Protein AF-A0A8T2MJF5-F1 (afdb_monomer_lite)

Sequence (161 aa):
MGAGRSKAQDLTYTDPGILKNAHCSSSLKTVVNKAGHSPPPLQCPPCPAAHPLCEQCLYPCLSKGTATCTNNSCHLVATLLSCDLVTDPKSQVKGCPVFRACPKCHNLMMHTAGCKYVACTQCRHAFCFICLQNKAQCIGDIDHWSLTCSKPTAPRQRFQT

pLDDT: mean 72.14, std 20.52, range [26.36, 95.94]

Secondary structure (DSSP, 8-state):
---------------TT--B-TTT-PBPBP---TTS-SPPPPB-TTSSS---B-TTT-PBPSBTTB-B---TTSHHHHHHHHPPBP--TT-TTTTSBSEEE-TTT--EEE--SSSSEEE-TTT--EEETTT--BHHHHHTTS-TT-SS-SSPPPPPP--B-

Radius of gyration: 19.7 Å; chains: 1; bounding box: 48×63×45 Å

InterPro domains:
  IPR017907 Zinc finger, RING-type, conserved site [PS00518] (123-132)

Foldseek 3Di:
DDDDDDPPPDPDPDDPDFDAAPVPRDTWDQDDDPPPDDRGFTFDVVDPDGFTADPQPRYGAPDDPFQFDPPCPRPLNVQLQDADAACDPQALRGRAGQWDAQPPRRHIDGDDDDAQWDADPPPRFIAGSFANHGLPVQCPVHDSPDRHGPDHGHDRDGDRD

Organism: Astyanax mexicanus (NCBI:txid7994)

Structure (mmCIF, N/CA/C/O backbone):
data_AF-A0A8T2MJF5-F1
#
_entry.id   AF-A0A8T2MJF5-F1
#
loop_
_atom_site.group_PDB
_atom_site.id
_atom_site.type_symbol
_atom_site.label_atom_id
_atom_site.label_alt_id
_atom_site.label_comp_id
_atom_site.label_asym_id
_atom_site.label_entity_id
_atom_site.label_seq_id
_atom_site.pdbx_PDB_ins_code
_atom_site.Cartn_x
_atom_site.Cartn_y
_atom_site.Cartn_z
_atom_site.occupancy
_atom_site.B_iso_or_equiv
_atom_site.auth_seq_id
_atom_site.auth_comp_id
_atom_site.auth_asym_id
_atom_site.auth_atom_id
_atom_site.pdbx_PDB_model_num
ATOM 1 N N . MET A 1 1 ? -17.291 -40.255 26.582 1.00 35.44 1 MET A N 1
ATOM 2 C CA . MET A 1 1 ? -16.783 -40.035 25.208 1.00 35.44 1 MET A CA 1
ATOM 3 C C . MET A 1 1 ? -17.504 -38.785 24.706 1.00 35.44 1 MET A C 1
ATOM 5 O O . MET A 1 1 ? -18.717 -38.841 24.619 1.00 35.44 1 MET A O 1
ATOM 9 N N . GLY A 1 2 ? -16.929 -37.580 24.822 1.00 32.81 2 GLY A N 1
ATOM 10 C CA . GLY A 1 2 ? -16.066 -36.935 23.806 1.00 32.81 2 GLY A CA 1
ATOM 11 C C . GLY A 1 2 ? -16.940 -36.435 22.638 1.00 32.81 2 GLY A C 1
ATOM 12 O O . GLY A 1 2 ? -17.700 -37.234 22.121 1.00 32.81 2 GLY A O 1
ATOM 13 N N . ALA A 1 3 ? -16.956 -35.187 22.167 1.00 30.22 3 ALA A N 1
ATOM 14 C CA . ALA A 1 3 ? -16.062 -34.041 22.285 1.00 30.22 3 ALA A CA 1
ATOM 15 C C . ALA A 1 3 ? -16.849 -32.735 21.998 1.00 30.22 3 ALA A C 1
ATOM 17 O O . ALA A 1 3 ? -17.931 -32.773 21.417 1.00 30.22 3 ALA A O 1
ATOM 18 N N . GLY A 1 4 ? -16.306 -31.590 22.424 1.00 32.25 4 GLY A N 1
ATOM 19 C CA . GLY A 1 4 ? -16.870 -30.255 22.187 1.00 32.25 4 GLY A CA 1
ATOM 20 C C . GLY A 1 4 ? -16.350 -29.530 20.935 1.00 32.25 4 GLY A C 1
ATOM 21 O O . GLY A 1 4 ? -15.639 -30.119 20.126 1.00 32.25 4 GLY A O 1
ATOM 22 N N . ARG A 1 5 ? -16.632 -28.208 20.909 1.00 31.03 5 ARG A N 1
ATOM 23 C CA . ARG A 1 5 ? -16.228 -27.140 19.949 1.00 31.03 5 ARG A CA 1
ATOM 24 C C . ARG A 1 5 ? -17.007 -27.139 18.621 1.00 31.03 5 ARG A C 1
ATOM 26 O O . ARG A 1 5 ? -17.213 -28.185 18.038 1.00 31.03 5 ARG A O 1
ATOM 33 N N . SER A 1 6 ? -17.479 -26.027 18.053 1.00 31.88 6 SER A N 1
ATOM 34 C CA . SER A 1 6 ? -17.356 -24.587 18.329 1.00 31.88 6 SER A CA 1
ATOM 35 C C . SER A 1 6 ? -18.587 -23.886 17.740 1.00 31.88 6 SER A C 1
ATOM 37 O O . SER A 1 6 ? -18.951 -24.152 16.598 1.00 31.88 6 SER A O 1
ATOM 39 N N . LYS A 1 7 ? -19.208 -22.957 18.478 1.00 28.27 7 LYS A N 1
ATOM 40 C CA . LYS A 1 7 ? -20.219 -22.052 17.915 1.00 28.27 7 LYS A CA 1
ATOM 41 C C . LYS A 1 7 ? -19.481 -20.970 17.117 1.00 28.27 7 LYS A C 1
ATOM 43 O O . LYS A 1 7 ? -18.908 -20.062 17.712 1.00 28.27 7 LYS A O 1
ATOM 48 N N . ALA A 1 8 ? -19.454 -21.087 15.790 1.00 30.39 8 ALA A N 1
ATOM 49 C CA . ALA A 1 8 ? -19.155 -19.948 14.930 1.00 30.39 8 ALA A CA 1
ATOM 50 C C . ALA A 1 8 ? -20.287 -18.935 15.143 1.00 30.39 8 ALA A C 1
ATOM 52 O O . ALA A 1 8 ? -21.449 -19.228 14.865 1.00 30.39 8 ALA A O 1
ATOM 53 N N . GLN A 1 9 ? -19.975 -17.803 15.772 1.00 33.31 9 GLN A N 1
ATOM 54 C CA . GLN A 1 9 ? -20.936 -16.724 15.946 1.00 33.31 9 GLN A CA 1
ATOM 55 C C . GLN A 1 9 ? -21.090 -16.028 14.599 1.00 33.31 9 GLN A C 1
ATOM 57 O O . GLN A 1 9 ? -20.194 -15.333 14.127 1.00 33.31 9 GLN A O 1
ATOM 62 N N . ASP A 1 10 ? -22.228 -16.329 13.991 1.00 26.36 10 ASP A N 1
ATOM 63 C CA . ASP A 1 10 ? -22.765 -15.745 12.779 1.00 26.36 10 ASP A CA 1
ATOM 64 C C . ASP A 1 10 ? -22.803 -14.214 12.913 1.00 26.36 10 ASP A C 1
ATOM 66 O O . ASP A 1 10 ? -23.350 -13.669 13.878 1.00 26.36 10 ASP A O 1
ATOM 70 N N . LEU A 1 11 ? -22.152 -13.519 11.980 1.00 29.28 11 LEU A N 1
ATOM 71 C CA . LEU A 1 11 ? -22.152 -12.062 11.897 1.00 29.28 11 LEU A CA 1
ATOM 72 C C . LEU A 1 11 ? -23.540 -11.626 11.424 1.00 29.28 11 LEU A C 1
ATOM 74 O O . LEU A 1 11 ? -23.795 -11.519 10.227 1.00 29.28 11 LEU A O 1
ATOM 78 N N . THR A 1 12 ? -24.454 -11.377 12.359 1.00 28.34 12 THR A N 1
ATOM 79 C CA . THR A 1 12 ? -25.774 -10.845 12.021 1.00 28.34 12 THR A CA 1
ATOM 80 C C . THR A 1 12 ? -25.632 -9.411 11.520 1.00 28.34 12 THR A C 1
ATOM 82 O O . THR A 1 12 ? -25.395 -8.480 12.292 1.00 28.34 12 THR A O 1
ATOM 85 N N . TYR A 1 13 ? -25.783 -9.253 10.208 1.00 33.03 13 TYR A N 1
ATOM 86 C CA . TYR A 1 13 ? -26.031 -7.995 9.518 1.00 33.03 13 TYR A CA 1
ATOM 87 C C . TYR A 1 13 ? -27.353 -7.404 10.030 1.00 33.03 13 TYR A C 1
ATOM 89 O O . TYR A 1 13 ? -28.433 -7.822 9.617 1.00 33.03 13 TYR A O 1
ATOM 97 N N . THR A 1 14 ? -27.283 -6.469 10.977 1.00 33.19 14 THR A N 1
ATOM 98 C CA . THR A 1 14 ? -28.450 -5.699 11.420 1.00 33.19 14 THR A CA 1
ATOM 99 C C . THR A 1 14 ? -28.433 -4.323 10.766 1.00 33.19 14 THR A C 1
ATOM 101 O O . THR A 1 14 ? -27.600 -3.500 11.133 1.00 33.19 14 THR A O 1
ATOM 104 N N . ASP A 1 15 ? -29.379 -4.127 9.845 1.00 32.34 15 ASP A N 1
ATOM 105 C CA . ASP A 1 15 ? -30.074 -2.878 9.489 1.00 32.34 15 ASP A CA 1
ATOM 106 C C . ASP A 1 15 ? -29.213 -1.670 9.026 1.00 32.34 15 ASP A C 1
ATOM 108 O O . ASP A 1 15 ? -28.371 -1.164 9.777 1.00 32.34 15 ASP A O 1
ATOM 112 N N . PRO A 1 16 ? -29.408 -1.132 7.803 1.00 42.06 16 PRO A N 1
ATOM 113 C CA . PRO A 1 16 ? -28.701 0.062 7.348 1.00 42.06 16 PRO A CA 1
ATOM 114 C C . PRO A 1 16 ? -29.180 1.300 8.122 1.00 42.06 16 PRO A C 1
ATOM 116 O O . PRO A 1 16 ? -30.118 1.974 7.709 1.00 42.06 16 PRO A O 1
ATOM 119 N N . GLY A 1 17 ? -28.534 1.654 9.237 1.00 48.53 17 GLY A N 1
ATOM 120 C CA . GLY A 1 17 ? -28.846 2.949 9.853 1.00 48.53 17 GLY A CA 1
ATOM 121 C C . GLY A 1 17 ? -28.149 3.356 11.142 1.00 48.53 17 GLY A C 1
ATOM 122 O O . GLY A 1 17 ? -28.037 4.555 11.384 1.00 48.53 17 GLY A O 1
ATOM 123 N N . ILE A 1 18 ? -27.668 2.436 11.985 1.00 55.06 18 ILE A N 1
ATOM 124 C CA . ILE A 1 18 ? -27.125 2.833 13.298 1.00 55.06 18 ILE A CA 1
ATOM 125 C C . ILE A 1 18 ? -25.830 2.092 13.604 1.00 55.06 18 ILE A C 1
ATOM 127 O O . ILE A 1 18 ? -25.809 0.953 14.065 1.00 55.06 18 ILE A O 1
ATOM 131 N N . LEU A 1 19 ? -24.729 2.796 13.383 1.00 59.28 19 LEU A N 1
ATOM 132 C CA . LEU A 1 19 ? -23.387 2.337 13.689 1.00 59.28 19 LEU A CA 1
ATOM 133 C C . LEU A 1 19 ? -23.152 2.397 15.206 1.00 59.28 19 LEU A C 1
ATOM 135 O O . LEU A 1 19 ? -23.420 3.430 15.810 1.00 59.28 19 LEU A O 1
ATOM 139 N N . LYS A 1 20 ? -22.673 1.322 15.844 1.00 66.62 20 LYS A N 1
ATOM 140 C CA . LYS A 1 20 ? -22.492 1.251 17.310 1.00 66.62 20 LYS A CA 1
ATOM 141 C C . LYS A 1 20 ? -21.019 1.147 17.701 1.00 66.62 20 LYS A C 1
ATOM 143 O O . LYS A 1 20 ? -20.229 0.511 17.010 1.00 66.62 20 LYS A O 1
ATOM 148 N N . ASN A 1 21 ? -20.653 1.751 18.828 1.00 65.12 21 ASN A N 1
ATOM 149 C CA . ASN A 1 21 ? -19.312 1.639 19.399 1.00 65.12 21 ASN A CA 1
ATOM 150 C C . ASN A 1 21 ? -19.086 0.242 20.006 1.00 65.12 21 ASN A C 1
ATOM 152 O O . ASN A 1 21 ? -19.877 -0.183 20.844 1.00 65.12 21 ASN A O 1
ATOM 156 N N . ALA A 1 22 ? -17.976 -0.427 19.688 1.00 64.88 22 ALA A N 1
ATOM 157 C CA . ALA A 1 22 ? -17.635 -1.728 20.277 1.00 64.88 22 ALA A CA 1
ATOM 158 C C . ALA A 1 22 ? -17.342 -1.685 21.797 1.00 64.88 22 ALA A C 1
ATOM 160 O O . ALA A 1 22 ? -17.468 -2.697 22.476 1.00 64.88 22 ALA A O 1
ATOM 161 N N . HIS A 1 23 ? -16.964 -0.526 22.344 1.00 64.75 23 HIS A N 1
ATOM 162 C CA . HIS A 1 23 ? -16.622 -0.326 23.757 1.00 64.75 23 HIS A CA 1
ATOM 163 C C . HIS A 1 23 ? -17.843 -0.098 24.663 1.00 64.75 23 HIS A C 1
ATOM 165 O O . HIS A 1 23 ? -17.850 -0.535 25.807 1.00 64.75 23 HIS A O 1
ATOM 171 N N . CYS A 1 24 ? -18.872 0.614 24.192 1.00 69.62 24 CYS A N 1
ATOM 172 C CA . CYS A 1 24 ? -20.032 0.985 25.021 1.00 69.62 24 CYS A CA 1
ATOM 173 C C . CYS A 1 24 ? -21.392 0.714 24.363 1.00 69.62 24 CYS A C 1
ATOM 175 O O . CYS A 1 24 ? -22.419 1.125 24.897 1.00 69.62 24 CYS A O 1
ATOM 177 N N . SER A 1 25 ? -21.414 0.070 23.190 1.00 70.88 25 SER A N 1
ATOM 178 C CA . SER A 1 25 ? -22.615 -0.264 22.399 1.00 70.88 25 SER A CA 1
ATOM 179 C C . SER A 1 25 ? -23.508 0.923 22.003 1.00 70.88 25 SER A C 1
ATOM 181 O O . SER A 1 25 ? -24.576 0.732 21.423 1.00 70.88 25 SER A O 1
ATOM 183 N N . SER A 1 26 ? -23.073 2.153 22.284 1.00 69.50 26 SER A N 1
ATOM 184 C CA . SER A 1 26 ? -23.813 3.375 21.977 1.00 69.50 26 SER A CA 1
ATOM 185 C C . SER A 1 26 ? -23.747 3.708 20.491 1.00 69.50 26 SER A C 1
ATOM 187 O O . SER A 1 26 ? -22.731 3.458 19.837 1.00 69.50 26 SER A O 1
ATOM 189 N N . SER A 1 27 ? -24.810 4.320 19.972 1.00 69.44 27 SER A N 1
ATOM 190 C CA . SER A 1 27 ? -24.876 4.812 18.596 1.00 69.44 27 SER A CA 1
ATOM 191 C C . SER A 1 27 ? -23.816 5.890 18.342 1.00 69.44 27 SER A C 1
ATOM 193 O O . SER A 1 27 ? -23.716 6.876 19.075 1.00 69.44 27 SER A O 1
ATOM 195 N N . LEU A 1 28 ? -23.028 5.700 17.290 1.00 64.75 28 LEU A N 1
ATOM 196 C CA . LEU A 1 28 ? -22.017 6.630 16.812 1.00 64.75 28 LEU A CA 1
ATOM 197 C C . LEU A 1 28 ? -22.676 7.745 16.008 1.00 64.75 28 LEU A C 1
ATOM 199 O O . LEU A 1 28 ? -23.610 7.510 15.242 1.00 64.75 28 LEU A O 1
ATOM 203 N N . LYS A 1 29 ? -22.166 8.966 16.174 1.00 57.44 29 LYS A N 1
ATOM 204 C CA . LYS A 1 29 ? -22.576 10.112 15.363 1.00 57.44 29 LYS A CA 1
ATOM 205 C C . LYS A 1 29 ? -21.498 10.407 14.328 1.00 57.44 29 LYS A C 1
ATOM 207 O O . LYS A 1 29 ? -20.321 10.517 14.670 1.00 57.44 29 LYS A O 1
ATOM 212 N N . THR A 1 30 ? -21.913 10.584 13.081 1.00 55.75 30 THR A N 1
ATOM 213 C CA . THR A 1 30 ? -21.060 11.103 12.009 1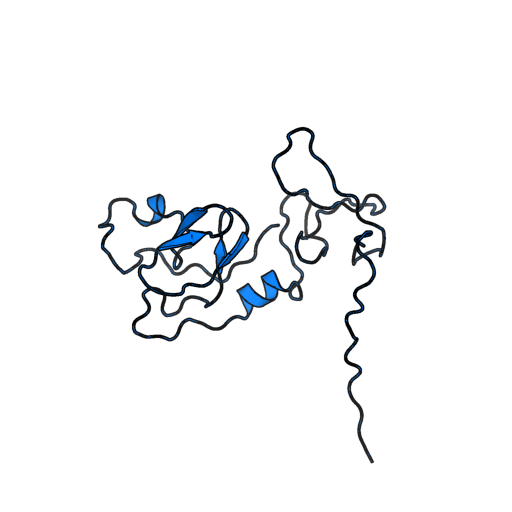.00 55.75 30 THR A CA 1
ATOM 214 C C . THR A 1 30 ? -20.753 12.576 12.284 1.00 55.75 30 THR A C 1
ATOM 216 O O . THR A 1 30 ? -21.674 13.387 12.390 1.00 55.75 30 THR A O 1
ATOM 219 N N . VAL A 1 31 ? -19.476 12.942 12.430 1.00 50.16 31 VAL A N 1
ATOM 220 C CA . VAL A 1 31 ? -19.067 14.336 12.680 1.00 50.16 31 VAL A CA 1
ATOM 221 C C . VAL A 1 31 ? -18.860 15.044 11.342 1.00 50.16 31 VAL A C 1
ATOM 223 O O . VAL A 1 31 ? -17.832 14.875 10.710 1.00 50.16 31 VAL A O 1
ATOM 226 N N . VAL A 1 32 ? -19.817 15.842 10.870 1.00 45.78 32 VAL A N 1
ATOM 227 C CA . VAL A 1 32 ? -19.627 16.602 9.621 1.00 45.78 32 VAL A CA 1
ATOM 228 C C . VAL A 1 32 ? -18.819 17.871 9.904 1.00 45.78 32 VAL A C 1
ATOM 230 O O . VAL A 1 32 ? -19.287 18.774 10.598 1.00 45.78 32 VAL A O 1
ATOM 233 N N . ASN A 1 33 ? -17.614 17.971 9.341 1.00 42.03 33 ASN A N 1
ATOM 234 C CA . ASN A 1 33 ? -16.852 19.220 9.347 1.00 42.03 33 ASN A CA 1
ATOM 235 C C . ASN A 1 33 ? -17.469 20.194 8.327 1.00 42.03 33 ASN A C 1
ATOM 237 O O . ASN A 1 33 ? -17.768 19.801 7.200 1.00 42.03 33 ASN A O 1
ATOM 241 N N . LYS A 1 34 ? -17.589 21.485 8.676 1.00 48.19 34 LYS A N 1
ATOM 242 C CA . LYS A 1 34 ? -18.194 22.546 7.833 1.00 48.19 34 LYS A CA 1
ATOM 243 C C . LYS A 1 34 ? -17.525 22.767 6.454 1.00 48.19 34 LYS A C 1
ATOM 245 O O . LYS A 1 34 ? -18.017 23.578 5.681 1.00 48.19 34 LYS A O 1
ATOM 250 N N . ALA A 1 35 ? -16.426 22.074 6.140 1.00 43.72 35 ALA A N 1
ATOM 251 C CA . ALA A 1 35 ? -15.596 22.285 4.947 1.00 43.72 35 ALA A CA 1
ATOM 252 C C . ALA A 1 35 ? -15.690 21.176 3.870 1.00 43.72 35 ALA A C 1
ATOM 254 O O . ALA A 1 35 ? -14.956 21.212 2.886 1.00 43.72 35 ALA A O 1
ATOM 255 N N . GLY A 1 36 ? -16.580 20.190 4.020 1.00 42.66 36 GLY A N 1
ATOM 256 C CA . GLY A 1 36 ? -17.024 19.343 2.904 1.00 42.66 36 GLY A CA 1
ATOM 257 C C . GLY A 1 36 ? -16.045 18.318 2.310 1.00 42.66 36 GLY A C 1
ATOM 258 O O . GLY A 1 36 ? -16.476 17.580 1.435 1.00 42.66 36 GLY A O 1
ATOM 259 N N . HIS A 1 37 ? -14.786 18.194 2.755 1.00 41.38 37 HIS A N 1
ATOM 260 C CA . HIS A 1 37 ? -13.873 17.161 2.229 1.00 41.38 37 HIS A CA 1
ATOM 261 C C . HIS A 1 37 ? -12.906 16.585 3.279 1.00 41.38 37 HIS A C 1
ATOM 263 O O . HIS A 1 37 ? -11.767 17.024 3.405 1.00 41.38 37 HIS A O 1
ATOM 269 N N . SER A 1 38 ? -13.371 15.559 3.994 1.00 43.12 38 SER A N 1
ATOM 270 C CA . SER A 1 38 ? -12.605 14.427 4.554 1.00 43.12 38 SER A CA 1
ATOM 271 C C . SER A 1 38 ? -13.618 13.433 5.150 1.00 43.12 38 SER A C 1
ATOM 273 O O . SER A 1 38 ? -14.575 13.908 5.771 1.00 43.12 38 SER A O 1
ATOM 275 N N . PRO A 1 39 ? -13.475 12.100 5.001 1.00 51.09 39 PRO A N 1
ATOM 276 C CA . PRO A 1 39 ? -14.306 11.173 5.771 1.00 51.09 39 PRO A CA 1
ATOM 277 C C . PRO A 1 39 ? -14.102 11.460 7.273 1.00 51.09 39 PRO A C 1
ATOM 279 O O . PRO A 1 39 ? -12.986 11.804 7.677 1.00 51.09 39 PRO A O 1
ATOM 282 N N . PRO A 1 40 ? -15.177 11.502 8.080 1.00 52.34 40 PRO A N 1
ATOM 283 C CA . PRO A 1 40 ? -15.053 11.999 9.436 1.00 52.34 40 PRO A CA 1
ATOM 284 C C . PRO A 1 40 ? -14.685 10.898 10.431 1.00 52.34 40 PRO A C 1
ATOM 286 O O . PRO A 1 40 ? -15.310 9.833 10.414 1.00 52.34 40 PRO A O 1
ATOM 289 N N . PRO A 1 41 ? -13.786 11.184 11.392 1.00 54.66 41 PRO A N 1
ATOM 290 C CA . PRO A 1 41 ? -13.578 10.293 12.516 1.00 54.66 41 PRO A CA 1
ATOM 291 C C . PRO A 1 41 ? -14.885 10.198 13.302 1.00 54.66 41 PRO A C 1
ATOM 293 O O . PRO A 1 41 ? -15.431 11.198 13.784 1.00 54.66 41 PRO A O 1
ATOM 296 N N . LEU A 1 42 ? -15.399 8.981 13.430 1.00 62.84 42 LEU A N 1
ATOM 297 C CA . LEU A 1 42 ? -16.555 8.716 14.268 1.00 62.84 42 LEU A CA 1
ATOM 298 C C . LEU A 1 42 ? -16.134 8.925 15.720 1.00 62.84 42 LEU A C 1
ATOM 300 O O . LEU A 1 42 ? -15.159 8.342 16.191 1.00 62.84 42 LEU A O 1
ATOM 304 N N . GLN A 1 43 ? -16.864 9.783 16.425 1.00 62.12 43 GLN A N 1
ATOM 305 C CA . GLN A 1 43 ? -16.693 9.989 17.857 1.00 62.12 43 GLN A CA 1
ATOM 306 C C . GLN A 1 43 ? -17.881 9.376 18.586 1.00 62.12 43 GLN A C 1
ATOM 308 O O . GLN A 1 43 ? -18.989 9.293 18.052 1.00 62.12 43 GLN A O 1
ATOM 313 N N . CYS A 1 44 ? -17.652 8.954 19.825 1.00 63.72 44 CYS A N 1
ATOM 314 C CA . CYS A 1 44 ? -18.696 8.442 20.699 1.00 63.72 44 CYS A CA 1
ATOM 315 C C . CYS A 1 44 ? -19.014 9.482 21.784 1.00 63.72 44 CYS A C 1
ATOM 317 O O . CYS A 1 44 ? -18.296 9.533 22.783 1.00 63.72 44 CYS A O 1
ATOM 319 N N . PRO A 1 45 ? -20.070 10.306 21.617 1.00 60.28 45 PRO A N 1
ATOM 320 C CA . PRO A 1 45 ? -20.427 11.362 22.567 1.00 60.28 45 PRO A CA 1
ATOM 321 C C . PRO A 1 45 ? -20.662 10.907 24.019 1.00 60.28 45 PRO A C 1
ATOM 323 O O . PRO A 1 45 ? -20.295 11.662 24.912 1.00 60.28 45 PRO A O 1
ATOM 326 N N . PRO A 1 46 ? -21.251 9.723 24.302 1.00 65.25 46 PRO A N 1
ATOM 327 C CA . PRO A 1 46 ? -21.490 9.299 25.684 1.00 65.25 46 PRO A CA 1
ATOM 328 C C . PRO A 1 46 ? -20.237 8.771 26.398 1.00 65.25 46 PRO A C 1
ATOM 330 O O . PRO A 1 46 ? -20.302 8.475 27.588 1.00 65.25 46 PRO A O 1
ATOM 333 N N . CYS A 1 47 ? -19.097 8.628 25.710 1.00 62.31 47 CYS A N 1
ATOM 334 C CA . CYS A 1 47 ? -17.861 8.211 26.364 1.00 62.31 47 CYS A CA 1
ATOM 335 C C . CYS A 1 47 ? -17.207 9.414 27.073 1.00 62.31 47 CYS A C 1
ATOM 337 O O . CYS A 1 47 ? -16.958 10.423 26.413 1.00 62.31 47 CYS A O 1
ATOM 339 N N . PRO A 1 48 ? -16.828 9.301 28.366 1.00 57.28 48 PRO A N 1
ATOM 340 C CA . PRO A 1 48 ? -16.163 10.376 29.122 1.00 57.28 48 PRO A CA 1
ATOM 341 C C . PRO A 1 48 ? -14.881 10.891 28.455 1.00 57.28 48 PRO A C 1
ATOM 343 O O . PRO A 1 48 ? -14.472 12.035 28.638 1.00 57.28 48 PRO A O 1
ATOM 346 N N . ALA A 1 49 ? -14.257 10.040 27.642 1.00 59.78 49 ALA A N 1
ATOM 347 C CA . ALA A 1 49 ? -13.189 10.408 26.741 1.00 59.78 49 ALA A CA 1
ATOM 348 C C . ALA A 1 49 ? -13.642 10.154 25.296 1.00 59.78 49 ALA A C 1
ATOM 350 O O . ALA A 1 49 ? -13.767 9.006 24.861 1.00 59.78 49 ALA A O 1
ATOM 351 N N . ALA A 1 50 ? -13.884 11.240 24.557 1.00 64.56 50 ALA A N 1
ATOM 352 C CA . ALA A 1 50 ? -14.059 11.216 23.110 1.00 64.56 50 ALA A CA 1
ATOM 353 C C . ALA A 1 50 ? -12.750 10.733 22.464 1.00 64.56 50 ALA A C 1
ATOM 355 O O . ALA A 1 50 ? -11.821 11.514 22.241 1.00 64.56 50 ALA A O 1
ATOM 356 N N . HIS A 1 51 ? -12.654 9.424 22.249 1.00 64.88 51 HIS A N 1
ATOM 357 C CA . HIS A 1 51 ? -11.568 8.804 21.507 1.00 64.88 51 HIS A CA 1
ATOM 358 C C . HIS A 1 51 ? -11.967 8.697 20.032 1.00 64.88 51 HIS A C 1
ATOM 360 O O . HIS A 1 51 ? -13.123 8.363 19.748 1.00 64.88 51 HIS A O 1
ATOM 366 N N . PRO A 1 52 ? -11.043 8.968 19.096 1.00 68.19 52 PRO A N 1
ATOM 367 C CA . PRO A 1 52 ? -11.265 8.649 17.695 1.00 68.19 52 PRO A CA 1
ATOM 368 C C . PRO A 1 52 ? -11.461 7.138 17.527 1.00 68.19 52 PRO A C 1
ATOM 370 O O . PRO A 1 52 ? -10.852 6.334 18.241 1.00 68.19 52 PRO A O 1
ATOM 373 N N . LEU A 1 53 ? -12.327 6.759 16.593 1.00 71.69 53 LEU A N 1
ATOM 374 C CA . LEU A 1 53 ? -12.587 5.369 16.235 1.00 71.69 53 LEU A CA 1
ATOM 375 C C . LEU A 1 53 ? -11.988 5.070 14.869 1.00 71.69 53 LEU A C 1
ATOM 377 O O . LEU A 1 53 ? -12.045 5.910 13.975 1.00 71.69 53 LEU A O 1
ATOM 381 N N . CYS A 1 54 ? -11.481 3.852 14.698 1.00 70.50 54 CYS A N 1
ATOM 382 C CA . CYS A 1 54 ? -11.048 3.381 13.390 1.00 70.50 54 CYS A CA 1
ATOM 383 C C . CYS A 1 54 ? -12.230 3.371 12.413 1.00 70.50 54 CYS A C 1
ATOM 385 O O . CYS A 1 54 ? -13.254 2.750 12.695 1.00 70.50 54 CYS A O 1
ATOM 387 N N . GLU A 1 55 ? -12.069 3.978 11.241 1.00 68.50 55 GLU A N 1
ATOM 388 C CA . GLU A 1 55 ? -13.130 4.053 10.227 1.00 68.50 55 GLU A CA 1
ATOM 389 C C . GLU A 1 55 ? -13.561 2.671 9.706 1.00 68.50 55 GLU A C 1
ATOM 391 O O . GLU A 1 55 ? -14.701 2.492 9.287 1.00 68.50 55 GLU A O 1
ATOM 396 N N . GLN A 1 56 ? -12.674 1.670 9.773 1.00 70.25 56 GLN A N 1
ATOM 397 C CA . GLN A 1 56 ? -12.934 0.338 9.224 1.00 70.25 56 GLN A CA 1
ATOM 398 C C . GLN A 1 56 ? -13.617 -0.621 10.208 1.00 70.25 56 GLN A C 1
ATOM 400 O O . GLN A 1 56 ? -14.409 -1.465 9.796 1.00 70.25 56 GLN A O 1
ATOM 405 N N . CYS A 1 57 ? -13.270 -0.558 11.495 1.00 72.06 57 CYS A N 1
ATOM 406 C CA . CYS A 1 57 ? -13.745 -1.525 12.493 1.00 72.06 57 CYS A CA 1
ATOM 407 C C . CYS A 1 57 ? -14.351 -0.883 13.743 1.00 72.06 57 CYS A C 1
ATOM 409 O O . CYS A 1 57 ? -14.718 -1.606 14.666 1.00 72.06 57 CYS A O 1
ATOM 411 N N . LEU A 1 58 ? -14.397 0.453 13.807 1.00 68.94 58 LEU A N 1
ATOM 412 C CA . LEU A 1 58 ? -15.020 1.238 14.881 1.00 68.94 58 LEU A CA 1
ATOM 413 C C . LEU A 1 58 ? -14.447 0.980 16.272 1.00 68.94 58 LEU A C 1
ATOM 415 O O . LEU A 1 58 ? -15.082 1.258 17.291 1.00 68.94 58 LEU A O 1
ATOM 419 N N . TYR A 1 59 ? -13.239 0.426 16.307 1.00 66.94 59 TYR A N 1
ATOM 420 C CA . TYR A 1 59 ? -12.535 0.138 17.539 1.00 66.94 59 TYR A CA 1
ATOM 421 C C . TYR A 1 59 ? -11.858 1.418 18.045 1.00 66.94 59 TYR A C 1
ATOM 423 O O . TYR A 1 59 ? -11.330 2.171 17.217 1.00 66.94 59 TYR A O 1
ATOM 431 N N . PRO A 1 60 ? -11.851 1.676 19.366 1.00 68.62 60 PRO A N 1
ATOM 432 C CA . PRO A 1 60 ? -11.176 2.836 19.939 1.00 68.62 60 PRO A CA 1
ATOM 433 C C . PRO A 1 60 ? -9.688 2.889 19.582 1.00 68.62 60 PRO A C 1
ATOM 435 O O . PRO A 1 60 ? -8.945 1.941 19.836 1.00 68.62 60 PRO A O 1
ATOM 438 N N . CYS A 1 61 ? -9.241 4.010 19.020 1.00 67.19 61 CYS A N 1
ATOM 439 C CA . CYS A 1 61 ? -7.822 4.264 18.788 1.00 67.19 61 CYS A CA 1
ATOM 440 C C . CYS A 1 61 ? -7.146 4.761 20.080 1.00 67.19 61 CYS A C 1
ATOM 442 O O 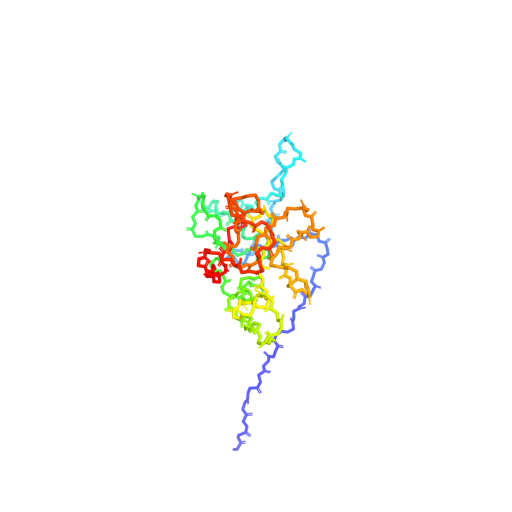. CYS A 1 61 ? -7.772 5.419 20.913 1.00 67.19 61 CYS A O 1
ATOM 444 N N . LEU A 1 62 ? -5.855 4.443 20.251 1.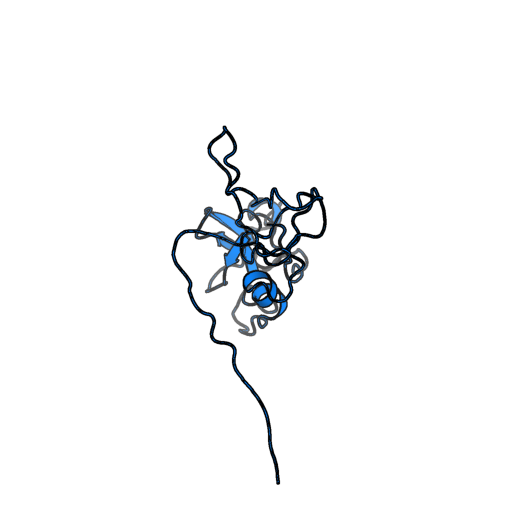00 59.25 62 LEU A N 1
ATOM 445 C CA . LEU A 1 62 ? -5.149 4.556 21.538 1.00 59.25 62 LEU A CA 1
ATOM 446 C C . LEU A 1 62 ? -4.960 5.991 22.072 1.00 59.25 62 LEU A C 1
ATOM 448 O O . LEU A 1 62 ? -4.600 6.148 23.236 1.00 59.25 62 LEU A O 1
ATOM 452 N N . SER A 1 63 ? -5.161 7.042 21.270 1.00 54.25 63 SER A N 1
ATOM 453 C CA . SER A 1 63 ? -4.953 8.418 21.738 1.00 54.25 63 SER A CA 1
ATOM 454 C C . SER A 1 63 ? -5.715 9.482 20.942 1.00 54.25 63 SER A C 1
ATOM 456 O O . SER A 1 63 ? -6.022 9.339 19.755 1.00 54.25 63 SER A O 1
ATOM 458 N N . LYS A 1 64 ? -5.974 10.610 21.619 1.00 50.09 64 LYS A N 1
ATOM 459 C CA . LYS A 1 64 ? -6.388 11.875 21.000 1.00 50.09 64 LYS A CA 1
ATOM 460 C C . LYS A 1 64 ? -5.218 12.408 20.164 1.00 50.09 64 LYS A C 1
ATOM 462 O O . LYS A 1 64 ? -4.279 12.962 20.720 1.00 50.09 64 LYS A O 1
ATOM 467 N N . GLY A 1 65 ? -5.261 12.213 18.849 1.00 48.03 65 GLY A N 1
ATOM 468 C CA . GLY A 1 65 ? -4.306 12.820 17.910 1.00 48.03 65 GLY A CA 1
ATOM 469 C C . GLY A 1 65 ? -3.520 11.844 17.036 1.00 48.03 65 GLY A C 1
ATOM 470 O O . GLY A 1 65 ? -2.975 12.271 16.026 1.00 48.03 65 GLY A O 1
ATOM 471 N N . THR A 1 66 ? -3.506 10.543 17.346 1.00 51.47 66 THR A N 1
ATOM 472 C CA . THR A 1 66 ? -2.955 9.518 16.443 1.00 51.47 66 THR A CA 1
ATOM 473 C C . THR A 1 66 ? -3.936 8.359 16.350 1.00 51.47 66 THR A C 1
ATOM 475 O O . THR A 1 66 ? -4.013 7.527 17.253 1.00 51.47 66 THR A O 1
ATOM 478 N N . ALA A 1 67 ? -4.725 8.310 15.279 1.00 55.44 67 ALA A N 1
ATOM 479 C CA . ALA A 1 67 ? -5.812 7.348 15.128 1.00 55.44 67 ALA A CA 1
ATOM 480 C C . ALA A 1 67 ? -5.313 5.945 14.713 1.00 55.44 67 ALA A C 1
ATOM 482 O O . ALA A 1 67 ? -5.824 5.333 13.782 1.00 55.44 67 ALA A O 1
ATOM 483 N N . THR A 1 68 ? -4.273 5.424 15.373 1.00 61.78 68 THR A N 1
ATOM 484 C CA . THR A 1 68 ? -3.759 4.075 15.102 1.00 61.78 68 THR A CA 1
ATOM 485 C C . THR A 1 68 ? -4.808 3.059 15.535 1.00 61.78 68 THR A C 1
ATOM 487 O O . THR A 1 68 ? -5.090 2.933 16.730 1.00 61.78 68 THR A O 1
ATOM 490 N N . CYS A 1 69 ? -5.352 2.304 14.578 1.00 68.25 69 CYS A N 1
ATOM 491 C CA . CYS A 1 69 ? -6.195 1.163 14.900 1.00 68.25 69 CYS A CA 1
ATOM 492 C C . CYS A 1 69 ? -5.329 0.082 15.557 1.00 68.25 69 CYS A C 1
ATOM 494 O O . CYS A 1 69 ? -4.476 -0.531 14.913 1.00 68.25 69 CYS A O 1
ATOM 496 N N . THR A 1 70 ? -5.532 -0.138 16.853 1.00 68.06 70 THR A N 1
ATOM 497 C CA . THR A 1 70 ? -4.832 -1.175 17.626 1.00 68.06 70 THR A CA 1
ATOM 498 C C . THR A 1 70 ? -5.595 -2.494 17.665 1.00 68.06 70 THR A C 1
ATOM 500 O O . THR A 1 70 ? -5.147 -3.455 18.286 1.00 68.06 70 THR A O 1
ATOM 503 N N . ASN A 1 71 ? -6.736 -2.564 16.977 1.00 68.06 71 ASN A N 1
ATOM 504 C CA . ASN A 1 71 ? -7.492 -3.793 16.836 1.00 68.06 71 ASN A CA 1
ATOM 505 C C . ASN A 1 71 ? -6.836 -4.699 15.795 1.00 68.06 71 ASN A C 1
ATOM 507 O O . ASN A 1 71 ? -7.029 -4.519 14.592 1.00 68.06 71 ASN A O 1
ATOM 511 N N . ASN A 1 72 ? -6.110 -5.715 16.253 1.00 67.38 72 ASN A N 1
ATOM 512 C CA . ASN A 1 72 ? -5.542 -6.731 15.367 1.00 67.38 72 ASN A CA 1
ATOM 513 C C . ASN A 1 72 ? -6.618 -7.525 14.605 1.00 67.38 72 ASN A C 1
ATOM 515 O O . ASN A 1 72 ? -6.306 -8.087 13.560 1.00 67.38 72 ASN A O 1
ATOM 519 N N . SER A 1 73 ? -7.865 -7.546 15.088 1.00 66.56 73 SER A N 1
ATOM 520 C CA . SER A 1 73 ? -9.013 -8.160 14.406 1.00 66.56 73 SER A CA 1
ATOM 521 C C . SER A 1 73 ? -9.695 -7.214 13.408 1.00 66.56 73 SER A C 1
ATOM 523 O O . SER A 1 73 ? -10.660 -7.604 12.754 1.00 66.56 73 SER A O 1
ATOM 525 N N . CYS A 1 74 ? -9.225 -5.968 13.263 1.00 76.25 74 CYS A N 1
ATOM 526 C CA . CYS A 1 74 ? -9.661 -5.098 12.176 1.00 76.25 74 CYS A CA 1
ATOM 527 C C . CYS A 1 74 ? -9.238 -5.723 10.850 1.00 76.25 74 CYS A C 1
ATOM 529 O O . CYS A 1 74 ? -8.046 -5.900 10.618 1.00 76.25 74 CYS A O 1
ATOM 531 N N . HIS A 1 75 ? -10.190 -6.019 9.964 1.00 79.62 75 HIS A N 1
ATOM 532 C CA . HIS A 1 75 ? -9.919 -6.730 8.713 1.00 79.62 75 HIS A CA 1
ATOM 533 C C . HIS A 1 75 ? -8.776 -6.104 7.891 1.00 79.62 75 HIS A C 1
ATOM 535 O O . HIS A 1 75 ? -7.907 -6.817 7.390 1.00 79.62 75 HIS A O 1
ATOM 541 N N . LEU A 1 76 ? -8.731 -4.769 7.795 1.00 80.81 76 LEU A N 1
ATOM 542 C CA . LEU A 1 76 ? -7.661 -4.058 7.089 1.00 80.81 76 LEU A CA 1
ATOM 543 C C . LEU A 1 76 ? -6.298 -4.265 7.767 1.00 80.81 76 LEU A C 1
ATOM 545 O O . LEU A 1 76 ? -5.334 -4.646 7.105 1.00 80.81 76 LEU A O 1
ATOM 549 N N . VAL A 1 77 ? -6.219 -4.046 9.083 1.00 81.50 77 VAL A N 1
ATOM 550 C CA . VAL A 1 77 ? -4.976 -4.205 9.857 1.00 81.50 77 VAL A CA 1
ATOM 551 C C . VAL A 1 77 ? -4.511 -5.659 9.838 1.00 81.50 77 VAL A C 1
ATOM 553 O O . VAL A 1 77 ? -3.343 -5.914 9.562 1.00 81.50 77 VAL A O 1
ATOM 556 N N . ALA A 1 78 ? -5.423 -6.606 10.061 1.00 85.06 78 ALA A N 1
ATOM 557 C CA . ALA A 1 78 ? -5.161 -8.036 9.987 1.00 85.06 78 ALA A CA 1
ATOM 558 C C . ALA A 1 78 ? -4.538 -8.396 8.635 1.00 85.06 78 ALA A C 1
ATOM 560 O O . ALA A 1 78 ? -3.434 -8.926 8.605 1.00 85.06 78 ALA A O 1
ATOM 561 N N . THR A 1 79 ? -5.178 -8.004 7.528 1.00 89.94 79 THR A N 1
ATOM 562 C CA . THR A 1 79 ? -4.700 -8.296 6.167 1.00 89.94 79 THR A CA 1
ATOM 563 C C . THR A 1 79 ? -3.296 -7.741 5.915 1.00 89.94 79 THR A C 1
ATOM 565 O O . THR A 1 79 ? -2.426 -8.444 5.404 1.00 89.94 79 THR A O 1
ATOM 568 N N . LEU A 1 80 ? -3.029 -6.491 6.304 1.00 91.31 80 LEU A N 1
ATOM 569 C CA . LEU A 1 80 ? -1.714 -5.864 6.113 1.00 91.31 80 LEU A CA 1
ATOM 570 C C . LEU A 1 80 ? -0.614 -6.542 6.945 1.00 91.31 80 LEU A C 1
ATOM 572 O O . LEU A 1 80 ? 0.543 -6.626 6.517 1.00 91.31 80 LEU A O 1
ATOM 576 N N . LEU A 1 81 ? -0.968 -7.047 8.128 1.00 90.44 81 LEU A N 1
ATOM 577 C CA . LEU A 1 81 ? -0.037 -7.714 9.032 1.00 90.44 81 LEU A CA 1
ATOM 578 C C . LEU A 1 81 ? 0.194 -9.191 8.689 1.00 90.44 81 LEU A C 1
ATOM 580 O O . LEU A 1 81 ? 1.306 -9.668 8.905 1.00 90.44 81 LEU A O 1
ATOM 584 N N . SER A 1 82 ? -0.803 -9.900 8.153 1.00 91.44 82 SER A N 1
ATOM 585 C CA . SER A 1 82 ? -0.752 -11.358 7.979 1.00 91.44 82 SER A CA 1
ATOM 586 C C . SER A 1 82 ? -0.620 -11.843 6.538 1.00 91.44 82 SER A C 1
ATOM 588 O O . SER A 1 82 ? -0.288 -13.008 6.354 1.00 91.44 82 SER A O 1
ATOM 590 N N . CYS A 1 83 ? -0.851 -11.001 5.522 1.00 93.62 83 CYS A N 1
ATOM 591 C CA . CYS A 1 83 ? -0.782 -11.460 4.132 1.00 93.62 83 CYS A CA 1
ATOM 592 C C . CYS A 1 83 ? 0.593 -12.021 3.764 1.00 93.62 83 CYS A C 1
ATOM 594 O O . CYS A 1 83 ? 1.612 -11.561 4.283 1.00 93.62 83 CYS A O 1
ATOM 596 N N . ASP A 1 84 ? 0.634 -12.968 2.834 1.00 95.94 84 ASP A N 1
ATOM 597 C CA . ASP A 1 84 ? 1.884 -13.566 2.375 1.00 95.94 84 ASP A CA 1
ATOM 598 C C . ASP A 1 84 ? 2.820 -12.546 1.711 1.00 95.94 84 ASP A C 1
ATOM 600 O O . ASP A 1 84 ? 2.461 -11.394 1.443 1.00 95.94 84 ASP A O 1
ATOM 604 N N . LEU A 1 85 ? 4.055 -12.970 1.456 1.00 95.81 85 LEU A N 1
ATOM 605 C CA . LEU A 1 85 ? 4.995 -12.213 0.636 1.00 95.81 85 LEU A CA 1
ATOM 606 C C . LEU A 1 85 ? 4.862 -12.621 -0.833 1.00 95.81 85 LEU A C 1
ATOM 608 O O . LEU A 1 85 ? 4.567 -13.770 -1.150 1.00 95.81 85 LEU A O 1
ATOM 612 N N . VAL A 1 86 ? 5.143 -11.691 -1.740 1.00 94.31 86 VAL A N 1
ATOM 613 C CA . VAL A 1 86 ? 5.236 -11.963 -3.175 1.00 94.31 86 VAL A CA 1
ATOM 614 C C . VAL A 1 86 ? 6.432 -12.880 -3.434 1.00 94.31 86 VAL A C 1
ATOM 616 O O . VAL A 1 86 ? 7.579 -12.504 -3.180 1.00 94.31 86 VAL A O 1
ATOM 619 N N . THR A 1 87 ? 6.166 -14.077 -3.954 1.00 94.56 87 THR A N 1
ATOM 620 C CA . THR A 1 87 ? 7.180 -15.113 -4.209 1.00 94.56 87 THR A CA 1
ATOM 621 C C . THR A 1 87 ? 7.620 -15.199 -5.669 1.00 94.56 87 THR A C 1
ATOM 623 O O . THR A 1 87 ? 8.703 -15.729 -5.930 1.00 94.56 87 THR A O 1
ATOM 626 N N . ASP A 1 88 ? 6.834 -14.653 -6.606 1.00 91.50 88 ASP A N 1
ATOM 627 C CA . ASP A 1 88 ? 7.128 -14.708 -8.042 1.00 91.50 88 ASP A CA 1
ATOM 628 C C . ASP A 1 88 ? 8.514 -14.101 -8.347 1.00 91.50 88 ASP A C 1
ATOM 630 O O . ASP A 1 88 ? 8.731 -12.908 -8.106 1.00 91.50 88 ASP A O 1
ATOM 634 N N . PRO A 1 89 ? 9.468 -14.890 -8.885 1.00 89.19 89 PRO A N 1
ATOM 635 C CA . PRO A 1 89 ? 10.806 -14.409 -9.210 1.00 89.19 89 PRO A CA 1
ATOM 636 C C . PRO A 1 89 ? 10.832 -13.343 -10.310 1.00 89.19 89 PRO A C 1
ATOM 638 O O . PRO A 1 89 ? 11.812 -12.607 -10.389 1.00 89.19 89 PRO A O 1
ATOM 641 N N . LYS A 1 90 ? 9.792 -13.249 -11.149 1.00 88.50 90 LYS A N 1
ATOM 642 C CA . LYS A 1 90 ? 9.687 -12.229 -12.204 1.00 88.50 90 LYS A CA 1
ATOM 643 C C . LYS A 1 90 ? 9.095 -10.914 -11.696 1.00 88.50 90 LYS A C 1
ATOM 645 O O . LYS A 1 90 ? 9.154 -9.902 -12.398 1.00 88.50 90 LYS A O 1
ATOM 650 N N . SER A 1 91 ? 8.533 -10.911 -10.488 1.00 89.62 91 SER A N 1
ATOM 651 C CA . SER A 1 91 ? 7.924 -9.724 -9.906 1.00 89.62 91 SER A CA 1
ATOM 652 C C . SER A 1 91 ? 8.979 -8.739 -9.411 1.00 89.62 91 SER A C 1
ATOM 654 O O . SER A 1 91 ? 9.865 -9.079 -8.628 1.00 89.62 91 SER A O 1
ATOM 656 N N . GLN A 1 92 ? 8.823 -7.470 -9.796 1.00 89.88 92 GLN A N 1
ATOM 657 C CA . GLN A 1 92 ? 9.692 -6.379 -9.342 1.00 89.88 92 GLN A CA 1
ATOM 658 C C . GLN A 1 92 ? 9.527 -6.054 -7.855 1.00 89.88 92 GLN A C 1
ATOM 660 O O . GLN A 1 92 ? 10.318 -5.303 -7.294 1.00 89.88 92 GLN A O 1
ATOM 665 N N . VAL A 1 93 ? 8.503 -6.612 -7.205 1.00 93.06 93 VAL A N 1
ATOM 666 C CA . VAL A 1 93 ? 8.212 -6.408 -5.781 1.00 93.06 93 VAL A CA 1
ATOM 667 C C . VAL A 1 93 ? 8.377 -7.698 -4.973 1.00 93.06 93 VAL A C 1
ATOM 669 O O . VAL A 1 93 ? 7.822 -7.811 -3.879 1.00 93.06 93 VAL A O 1
ATOM 672 N N . LYS A 1 94 ? 9.130 -8.680 -5.491 1.00 93.06 94 LYS A N 1
ATOM 673 C CA . LYS A 1 94 ? 9.433 -9.933 -4.785 1.00 93.06 94 LYS A CA 1
ATOM 674 C C . LYS A 1 94 ? 9.907 -9.656 -3.353 1.00 93.06 94 LYS A C 1
ATOM 676 O O . LYS A 1 94 ? 10.751 -8.794 -3.117 1.00 93.06 94 LYS A O 1
ATOM 681 N N . GLY A 1 95 ? 9.349 -10.390 -2.392 1.00 93.06 95 GLY A N 1
ATOM 682 C CA . GLY A 1 95 ? 9.630 -10.228 -0.964 1.00 93.06 95 GLY A CA 1
ATOM 683 C C . GLY A 1 95 ? 8.842 -9.109 -0.271 1.00 93.06 95 GLY A C 1
ATOM 684 O O . GLY A 1 95 ? 8.919 -8.991 0.949 1.00 93.06 95 GLY A O 1
ATOM 685 N N . CYS A 1 96 ? 8.053 -8.307 -0.994 1.00 94.94 96 CYS A N 1
ATOM 686 C CA . CYS A 1 96 ? 7.074 -7.410 -0.375 1.00 94.94 96 CYS A CA 1
ATOM 687 C C . CYS A 1 96 ? 5.813 -8.180 0.051 1.00 94.94 96 CYS A C 1
ATOM 689 O O . CYS A 1 96 ? 5.489 -9.186 -0.576 1.00 94.94 96 CYS A O 1
ATOM 691 N N . PRO A 1 97 ? 5.055 -7.700 1.052 1.00 95.81 97 PRO A N 1
ATOM 692 C CA . PRO A 1 97 ? 3.700 -8.179 1.315 1.00 95.81 97 PRO A CA 1
ATOM 693 C C . PRO A 1 97 ? 2.811 -8.093 0.067 1.00 95.81 97 PRO A C 1
ATOM 695 O O . PRO A 1 97 ? 2.866 -7.091 -0.649 1.00 95.81 97 PRO A O 1
ATOM 698 N N . VAL A 1 98 ? 1.984 -9.116 -0.173 1.00 95.25 98 VAL A N 1
ATOM 699 C CA . VAL A 1 98 ? 1.025 -9.169 -1.296 1.00 95.25 98 VAL A CA 1
ATOM 700 C C . VAL A 1 98 ? 0.056 -7.990 -1.236 1.00 95.25 98 VAL A C 1
ATOM 702 O O . VAL A 1 98 ? -0.222 -7.357 -2.257 1.00 95.25 98 VAL A O 1
ATOM 705 N N . PHE A 1 99 ? -0.404 -7.654 -0.029 1.00 94.69 99 PHE A N 1
ATOM 706 C CA . PHE A 1 99 ? -1.235 -6.486 0.214 1.00 94.69 99 PHE A CA 1
ATOM 707 C C . PHE A 1 99 ? -0.455 -5.386 0.927 1.00 94.69 99 PHE A C 1
ATOM 709 O O . PHE A 1 99 ? 0.166 -5.583 1.972 1.00 94.69 99 PHE A O 1
ATOM 716 N N . ARG A 1 100 ? -0.562 -4.181 0.380 1.00 94.50 100 ARG A N 1
ATOM 717 C CA . ARG A 1 100 ? -0.168 -2.923 1.019 1.00 94.50 100 ARG A CA 1
ATOM 718 C C . ARG A 1 100 ? -1.344 -1.968 0.916 1.00 94.50 100 ARG A C 1
ATOM 720 O O . ARG A 1 100 ? -2.217 -2.190 0.092 1.00 94.50 100 ARG A O 1
ATOM 727 N N . ALA A 1 101 ? -1.395 -0.896 1.691 1.00 92.00 101 ALA A N 1
ATOM 728 C CA . ALA A 1 101 ? -2.394 0.140 1.440 1.00 92.00 101 ALA A CA 1
ATOM 729 C C . ALA A 1 101 ? -1.760 1.447 0.977 1.00 92.00 101 ALA A C 1
ATOM 731 O O . ALA A 1 101 ? -0.574 1.722 1.191 1.00 92.00 101 ALA A O 1
ATOM 732 N N . CYS A 1 102 ? -2.566 2.235 0.276 1.00 92.19 102 CYS A N 1
ATOM 733 C CA . CYS A 1 102 ? -2.150 3.511 -0.269 1.00 92.19 102 CYS A CA 1
ATOM 734 C C . CYS A 1 102 ? -1.678 4.438 0.867 1.00 92.19 102 CYS A C 1
ATOM 736 O O . CYS A 1 102 ? -2.455 4.694 1.785 1.00 92.19 102 CYS A O 1
ATOM 738 N N . PRO A 1 103 ? -0.468 5.022 0.790 1.00 90.81 103 PRO A N 1
ATOM 739 C CA . PRO A 1 103 ? 0.053 5.898 1.843 1.00 90.81 103 PRO A CA 1
ATOM 740 C C . PRO A 1 103 ? -0.726 7.217 1.986 1.00 90.81 103 PRO A C 1
ATOM 742 O O . PRO A 1 103 ? -0.544 7.917 2.972 1.00 90.81 103 PRO A O 1
ATOM 745 N N . LYS A 1 104 ? -1.579 7.571 1.010 1.00 87.31 104 LYS A N 1
ATOM 746 C CA . LYS A 1 104 ? -2.387 8.802 1.029 1.00 87.31 104 LYS A CA 1
ATOM 747 C C . LYS A 1 104 ? -3.809 8.606 1.564 1.00 87.31 104 LYS A C 1
ATOM 749 O O . LYS A 1 104 ? -4.342 9.510 2.187 1.00 87.31 104 LYS A O 1
ATOM 754 N N . CYS A 1 105 ? -4.457 7.489 1.232 1.00 85.38 105 CYS A N 1
ATOM 755 C CA . CYS A 1 105 ? -5.890 7.280 1.516 1.00 85.38 105 CYS A CA 1
ATOM 756 C C . CYS A 1 105 ? -6.210 5.923 2.148 1.00 85.38 105 CYS A C 1
ATOM 758 O O . CYS A 1 105 ? -7.375 5.584 2.297 1.00 85.38 105 CYS A O 1
ATOM 760 N N . HIS A 1 106 ? -5.190 5.116 2.440 1.00 85.69 106 HIS A N 1
ATOM 761 C CA . HIS A 1 106 ? -5.303 3.836 3.145 1.00 85.69 106 HIS A CA 1
ATOM 762 C C . HIS A 1 106 ? -6.132 2.750 2.440 1.00 85.69 106 HIS A C 1
ATOM 764 O O . HIS A 1 106 ? -6.301 1.663 2.985 1.00 85.69 106 HIS A O 1
ATOM 770 N N . ASN A 1 107 ? -6.567 2.983 1.195 1.00 86.06 107 ASN A N 1
ATOM 771 C CA . ASN A 1 107 ? -7.196 1.951 0.378 1.00 86.06 107 ASN A CA 1
ATOM 772 C C . ASN A 1 107 ? -6.246 0.767 0.159 1.00 86.06 107 ASN A C 1
ATOM 774 O O . ASN A 1 107 ? -5.079 0.977 -0.185 1.00 86.06 107 ASN A O 1
ATOM 778 N N . LEU A 1 108 ? -6.753 -0.456 0.322 1.00 90.44 108 LEU A N 1
ATOM 779 C CA . LEU A 1 108 ? -5.993 -1.689 0.128 1.00 90.44 108 LEU A CA 1
ATOM 780 C C . LEU A 1 108 ? -5.606 -1.860 -1.348 1.00 90.44 108 LEU A C 1
ATOM 782 O O . LEU A 1 108 ? -6.420 -1.678 -2.251 1.00 90.44 108 LEU A O 1
ATOM 786 N N . MET A 1 109 ? -4.347 -2.201 -1.586 1.00 93.31 109 MET A N 1
ATOM 787 C CA . MET A 1 109 ? -3.721 -2.312 -2.897 1.00 93.31 109 MET A CA 1
ATOM 788 C C . MET A 1 109 ? -2.988 -3.649 -3.012 1.00 93.31 109 MET A C 1
ATOM 790 O O . MET A 1 109 ? -2.327 -4.100 -2.076 1.00 93.31 109 MET A O 1
ATOM 794 N N . MET A 1 110 ? -3.039 -4.232 -4.204 1.00 92.38 110 MET A N 1
ATOM 795 C CA . MET A 1 110 ? -2.257 -5.402 -4.593 1.00 92.38 110 MET A CA 1
ATOM 796 C C . MET A 1 110 ? -1.447 -5.051 -5.840 1.00 92.38 110 MET A C 1
ATOM 798 O O . MET A 1 110 ? -1.952 -4.373 -6.738 1.00 92.38 110 MET A O 1
ATOM 802 N N . HIS A 1 111 ? -0.188 -5.484 -5.893 1.00 90.81 111 HIS A N 1
ATOM 803 C CA . HIS A 1 111 ? 0.626 -5.366 -7.102 1.00 90.81 111 HIS A CA 1
ATOM 804 C C . HIS A 1 111 ? 0.278 -6.518 -8.045 1.00 90.81 111 HIS A C 1
ATOM 806 O O . HIS A 1 111 ? 0.375 -7.677 -7.656 1.00 90.81 111 HIS A O 1
ATOM 812 N N . THR A 1 112 ? -0.184 -6.203 -9.253 1.00 79.44 112 THR A N 1
ATOM 813 C CA . THR A 1 112 ? -0.648 -7.213 -10.215 1.00 79.44 112 THR A CA 1
ATOM 814 C C . THR A 1 112 ? 0.424 -7.575 -11.234 1.00 79.44 112 THR A C 1
ATOM 816 O O . THR A 1 112 ? 0.639 -8.753 -11.494 1.00 79.44 112 THR A O 1
ATOM 819 N N . ALA A 1 113 ? 1.097 -6.581 -11.816 1.00 79.50 113 ALA A N 1
ATOM 820 C CA . ALA A 1 113 ? 2.180 -6.774 -12.774 1.00 79.50 113 ALA A CA 1
ATOM 821 C C . ALA A 1 113 ? 2.933 -5.459 -13.038 1.00 79.50 113 ALA A C 1
ATOM 823 O O . ALA A 1 113 ? 2.482 -4.369 -12.679 1.00 79.50 113 ALA A O 1
ATOM 824 N N . GLY A 1 114 ? 4.062 -5.562 -13.741 1.00 82.81 114 GLY A N 1
ATOM 825 C CA . GLY A 1 114 ? 4.794 -4.417 -14.277 1.00 82.81 114 GLY A CA 1
ATOM 826 C C . GLY A 1 114 ? 5.823 -3.831 -13.312 1.00 82.81 114 GLY A C 1
ATOM 827 O O . GLY A 1 114 ? 6.492 -4.547 -12.569 1.00 82.81 114 GLY A O 1
ATOM 828 N N . CYS A 1 115 ? 5.991 -2.511 -13.374 1.00 87.06 115 CYS A N 1
ATOM 829 C CA . CYS A 1 115 ? 6.998 -1.776 -12.610 1.00 87.06 115 CYS A CA 1
ATOM 830 C C . CYS A 1 115 ? 6.686 -1.757 -11.100 1.00 87.06 115 CYS A C 1
ATOM 832 O O . CYS A 1 115 ? 5.555 -1.979 -10.672 1.00 87.06 115 CYS A O 1
ATOM 834 N N . LYS A 1 116 ? 7.681 -1.404 -10.280 1.00 90.25 116 LYS A N 1
ATOM 835 C CA . LYS A 1 116 ? 7.551 -1.188 -8.828 1.00 90.25 116 LYS A CA 1
ATOM 836 C C . LYS A 1 116 ? 6.593 -0.053 -8.429 1.00 90.25 116 LYS A C 1
ATOM 838 O O . LYS A 1 116 ? 6.238 0.055 -7.256 1.00 90.25 116 LYS A O 1
ATOM 843 N N . TYR A 1 117 ? 6.205 0.824 -9.357 1.00 92.12 117 TYR A N 1
ATOM 844 C CA . TYR A 1 117 ? 5.276 1.925 -9.092 1.00 92.12 117 TYR A CA 1
ATOM 845 C C . TYR A 1 117 ? 3.833 1.520 -9.378 1.00 92.12 117 TYR A C 1
ATOM 847 O O . TYR A 1 117 ? 3.533 1.003 -10.449 1.00 92.12 117 TYR A O 1
ATOM 855 N N . VAL A 1 118 ? 2.933 1.845 -8.453 1.00 93.12 118 VAL A N 1
ATOM 856 C CA . VAL A 1 118 ? 1.488 1.642 -8.609 1.00 93.12 118 VAL A CA 1
ATOM 857 C C . VAL A 1 118 ? 0.746 2.961 -8.439 1.00 93.12 118 VAL A C 1
ATOM 859 O O . VAL A 1 118 ? 1.214 3.861 -7.739 1.00 93.12 118 VAL A O 1
ATOM 862 N N . ALA A 1 119 ? -0.427 3.069 -9.058 1.00 94.19 119 ALA A N 1
ATOM 863 C CA . ALA A 1 119 ? -1.361 4.164 -8.828 1.00 94.19 119 ALA A CA 1
ATOM 864 C C . ALA A 1 119 ? -2.553 3.650 -8.017 1.00 94.19 119 ALA A C 1
ATOM 866 O O . ALA A 1 119 ? -3.158 2.638 -8.367 1.00 94.19 119 ALA A O 1
ATOM 867 N N . CYS A 1 120 ? -2.896 4.350 -6.935 1.00 93.12 120 CYS A N 1
ATOM 868 C CA . CYS A 1 120 ? -4.084 4.029 -6.153 1.00 93.12 120 CYS A CA 1
ATOM 869 C C . CYS A 1 120 ? -5.345 4.136 -7.020 1.00 93.12 120 CYS A C 1
ATOM 871 O O . CYS A 1 120 ? -5.568 5.167 -7.658 1.00 93.12 120 CYS A O 1
ATOM 873 N N . THR A 1 121 ? -6.189 3.106 -7.013 1.00 91.19 121 THR A N 1
ATOM 874 C CA . THR A 1 121 ? -7.448 3.104 -7.773 1.00 91.19 121 THR A CA 1
ATOM 875 C C . THR A 1 121 ? -8.448 4.126 -7.236 1.00 91.19 121 T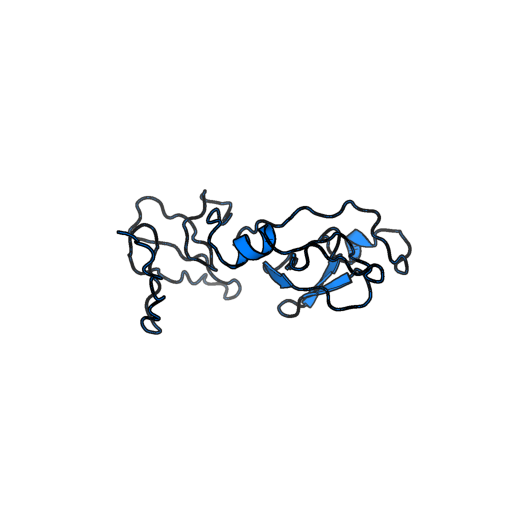HR A C 1
ATOM 877 O O . THR A 1 121 ? -9.201 4.682 -8.025 1.00 91.19 121 THR A O 1
ATOM 880 N N . GLN A 1 122 ? -8.394 4.438 -5.935 1.00 91.31 122 GLN A N 1
ATOM 881 C CA . GLN A 1 122 ? -9.300 5.391 -5.286 1.00 91.31 122 GLN A CA 1
ATOM 882 C C . GLN A 1 122 ? -8.850 6.849 -5.430 1.00 91.31 122 GLN A C 1
ATOM 884 O O . GLN A 1 122 ? -9.598 7.693 -5.906 1.00 91.31 122 GLN A O 1
ATOM 889 N N . CYS A 1 123 ? -7.614 7.171 -5.033 1.00 92.81 123 CYS A N 1
ATOM 890 C CA . CYS A 1 123 ? -7.159 8.568 -4.949 1.00 92.81 123 CYS A CA 1
ATOM 891 C C . CYS A 1 123 ? -6.117 8.959 -6.006 1.00 92.81 123 CYS A C 1
ATOM 893 O O . CYS A 1 123 ? -5.557 10.056 -5.938 1.00 92.81 123 CYS A O 1
ATOM 895 N N . ARG A 1 124 ? -5.795 8.047 -6.936 1.00 94.81 124 ARG A N 1
ATOM 896 C CA . ARG A 1 124 ? -4.813 8.219 -8.026 1.00 94.81 124 ARG A CA 1
ATOM 897 C C . ARG A 1 124 ? -3.384 8.552 -7.583 1.00 94.81 124 ARG A C 1
ATOM 899 O O . ARG A 1 124 ? -2.520 8.774 -8.426 1.00 94.81 124 ARG A O 1
ATOM 906 N N . HIS A 1 125 ? -3.097 8.533 -6.281 1.00 93.62 125 HIS A N 1
ATOM 907 C CA . HIS A 1 125 ? -1.750 8.737 -5.762 1.00 93.62 125 HIS A CA 1
ATOM 908 C C . HIS A 1 125 ? -0.810 7.636 -6.261 1.00 93.62 125 HIS A C 1
ATOM 910 O O . HIS A 1 125 ? -1.074 6.451 -6.042 1.00 93.62 125 HIS A O 1
ATOM 916 N N . ALA A 1 126 ? 0.278 8.040 -6.919 1.00 94.44 126 ALA A N 1
ATOM 917 C CA . ALA A 1 126 ? 1.301 7.140 -7.429 1.00 94.44 126 ALA A CA 1
ATOM 918 C C . ALA A 1 126 ? 2.462 7.012 -6.435 1.00 94.44 126 ALA A C 1
ATOM 920 O O . ALA A 1 126 ? 3.056 8.014 -6.026 1.00 94.44 126 ALA A O 1
ATOM 921 N N . PHE A 1 127 ? 2.805 5.780 -6.076 1.00 94.44 127 PHE A N 1
ATOM 922 C CA . PHE A 1 127 ? 3.822 5.482 -5.069 1.00 94.44 127 PHE A CA 1
ATOM 923 C C . PHE A 1 127 ? 4.594 4.204 -5.410 1.00 94.44 127 PHE A C 1
ATOM 925 O O . PHE A 1 127 ? 4.165 3.394 -6.233 1.00 94.44 127 PHE A O 1
ATOM 932 N N . CYS A 1 128 ? 5.766 4.040 -4.800 1.00 94.50 128 CYS A N 1
ATOM 933 C CA . CYS A 1 128 ? 6.562 2.823 -4.917 1.00 94.50 128 CYS A CA 1
ATOM 934 C C . CYS A 1 128 ? 5.995 1.738 -4.001 1.00 94.50 128 CYS A C 1
ATOM 936 O O . CYS A 1 128 ? 5.904 1.933 -2.793 1.00 94.50 128 CYS A O 1
ATOM 938 N N . PHE A 1 129 ? 5.666 0.572 -4.547 1.00 95.31 129 PHE A N 1
ATOM 939 C CA . PHE A 1 129 ? 5.126 -0.539 -3.767 1.00 95.31 129 PHE A CA 1
ATOM 940 C C . PHE A 1 129 ? 6.167 -1.165 -2.820 1.00 95.31 129 PHE A C 1
ATOM 942 O O . PHE A 1 129 ? 5.803 -1.853 -1.875 1.00 95.31 129 PHE A O 1
ATOM 949 N N . ILE A 1 130 ? 7.461 -0.906 -3.034 1.00 94.75 130 ILE A N 1
ATOM 950 C CA . ILE A 1 130 ? 8.544 -1.419 -2.181 1.00 94.75 130 ILE A CA 1
ATOM 951 C C . ILE A 1 130 ? 8.721 -0.536 -0.943 1.00 94.75 130 ILE A C 1
ATOM 953 O O . ILE A 1 130 ? 8.602 -1.019 0.181 1.00 94.75 130 ILE A O 1
ATOM 957 N N . CYS A 1 131 ? 8.979 0.760 -1.140 1.00 94.62 131 CYS A N 1
ATOM 958 C CA . CYS A 1 131 ? 9.329 1.686 -0.057 1.00 94.62 131 CYS A CA 1
ATOM 959 C C . CYS A 1 131 ? 8.170 2.577 0.414 1.00 94.62 131 CYS A C 1
ATOM 961 O O . CYS A 1 131 ? 8.340 3.339 1.361 1.00 94.62 131 CYS A O 1
ATOM 963 N N . LEU A 1 132 ? 7.009 2.508 -0.246 1.00 95.00 132 LEU A N 1
ATOM 964 C CA . LEU A 1 132 ? 5.790 3.270 0.054 1.00 95.00 132 LEU A CA 1
ATOM 965 C C . LEU A 1 132 ? 5.887 4.795 -0.066 1.00 95.00 132 LEU A C 1
ATOM 967 O O . LEU A 1 132 ? 4.908 5.490 0.190 1.00 95.00 132 LEU A O 1
ATOM 971 N N . GLN A 1 133 ? 7.023 5.331 -0.502 1.00 93.69 133 GLN A N 1
ATOM 972 C CA . GLN A 1 133 ? 7.148 6.756 -0.787 1.00 93.69 133 GLN A CA 1
ATOM 973 C C . GLN A 1 133 ? 6.468 7.119 -2.103 1.00 93.69 133 GLN A C 1
ATOM 975 O O . GLN A 1 133 ? 6.287 6.270 -2.987 1.00 93.69 133 GLN A O 1
ATOM 980 N N . ASN A 1 134 ? 6.121 8.399 -2.252 1.00 93.06 134 ASN A N 1
ATOM 981 C CA . ASN A 1 134 ? 5.544 8.887 -3.495 1.00 93.06 134 ASN A CA 1
ATOM 982 C C . ASN A 1 134 ? 6.507 8.612 -4.676 1.00 93.06 134 ASN A C 1
ATOM 984 O O . ASN A 1 134 ? 7.726 8.482 -4.504 1.00 93.06 134 ASN A O 1
ATOM 988 N N . LYS A 1 135 ? 5.961 8.482 -5.891 1.00 91.50 135 LYS A N 1
ATOM 989 C CA . LYS A 1 135 ? 6.764 8.129 -7.074 1.00 91.50 135 LYS A CA 1
ATOM 990 C C . LYS A 1 135 ? 7.938 9.099 -7.278 1.00 91.50 135 LYS A C 1
ATOM 992 O O . LYS A 1 135 ? 9.053 8.638 -7.488 1.00 91.50 135 LYS A O 1
ATOM 997 N N . ALA A 1 136 ? 7.707 10.406 -7.148 1.00 89.00 136 ALA A N 1
ATOM 998 C CA . ALA A 1 136 ? 8.724 11.439 -7.363 1.00 89.00 136 ALA A CA 1
ATOM 999 C C . ALA A 1 136 ? 9.906 11.351 -6.370 1.00 89.00 136 ALA A C 1
ATOM 1001 O O . ALA A 1 136 ? 11.057 11.371 -6.779 1.00 89.00 136 ALA A O 1
ATOM 1002 N N . GLN A 1 137 ? 9.637 11.161 -5.078 1.00 89.69 137 GLN A N 1
ATOM 1003 C CA . GLN A 1 137 ? 10.626 11.019 -3.999 1.00 89.69 137 GLN A CA 1
ATOM 1004 C C . GLN A 1 137 ? 11.381 9.694 -4.075 1.00 89.69 137 GLN A C 1
ATOM 1006 O O . GLN A 1 137 ? 12.521 9.596 -3.618 1.00 89.69 137 GLN A O 1
ATOM 1011 N N . CYS A 1 138 ? 10.735 8.645 -4.586 1.00 90.06 138 CYS A N 1
ATOM 1012 C CA . CYS A 1 138 ? 11.395 7.368 -4.807 1.00 90.06 138 CYS A CA 1
ATOM 1013 C C . CYS A 1 138 ? 12.330 7.416 -6.020 1.00 90.06 138 CYS A C 1
ATOM 1015 O O . CYS A 1 138 ? 13.357 6.746 -5.980 1.00 90.06 138 CYS A O 1
ATOM 1017 N N . ILE A 1 139 ? 11.960 8.146 -7.079 1.00 86.38 139 ILE A N 1
ATOM 1018 C CA . ILE A 1 139 ? 12.839 8.388 -8.229 1.00 86.38 139 ILE A CA 1
ATOM 1019 C C . ILE A 1 139 ? 14.011 9.270 -7.794 1.00 86.38 139 ILE A C 1
ATOM 1021 O O . ILE A 1 139 ? 15.139 8.919 -8.083 1.00 86.38 139 ILE A O 1
ATOM 1025 N N . GLY A 1 140 ? 13.789 10.355 -7.045 1.00 75.88 140 GLY A N 1
ATOM 1026 C CA . GLY A 1 140 ? 14.888 11.268 -6.699 1.00 75.88 140 GLY A CA 1
ATOM 1027 C C . GLY A 1 140 ? 15.646 11.708 -7.961 1.00 75.88 140 GLY A C 1
ATOM 1028 O O . GLY A 1 140 ? 14.999 12.076 -8.939 1.00 75.88 140 GLY A O 1
ATOM 1029 N N . ASP A 1 141 ? 16.978 11.573 -7.948 1.00 61.22 141 ASP A N 1
ATOM 1030 C CA . ASP A 1 141 ? 17.868 11.865 -9.088 1.00 61.22 141 ASP A CA 1
ATOM 1031 C C . ASP A 1 141 ? 18.340 10.609 -9.858 1.00 61.22 141 ASP A C 1
ATOM 1033 O O . ASP A 1 141 ? 19.187 10.703 -10.745 1.00 61.22 141 ASP A O 1
ATOM 1037 N N . ILE A 1 142 ? 17.844 9.411 -9.516 1.00 65.75 142 ILE A N 1
ATOM 1038 C CA . ILE A 1 142 ? 18.215 8.157 -10.200 1.00 65.75 142 ILE A CA 1
ATOM 1039 C C . ILE A 1 142 ? 17.361 7.903 -11.443 1.00 65.75 142 ILE A C 1
ATOM 1041 O O . ILE A 1 142 ? 16.250 8.412 -11.593 1.00 65.75 142 ILE A O 1
ATOM 1045 N N . ASP A 1 143 ? 17.888 7.044 -12.317 1.00 68.69 143 ASP A N 1
ATOM 1046 C CA . ASP A 1 143 ? 17.215 6.584 -13.525 1.00 68.69 143 ASP A CA 1
ATOM 1047 C C . ASP A 1 143 ? 15.821 6.007 -13.212 1.00 68.69 143 ASP A C 1
ATOM 1049 O O . ASP A 1 143 ? 15.657 5.017 -12.486 1.00 68.69 143 ASP A O 1
ATOM 1053 N N . HIS A 1 144 ? 14.800 6.636 -13.796 1.00 66.75 144 HIS A N 1
ATOM 1054 C CA . HIS A 1 144 ? 13.402 6.241 -13.667 1.00 66.75 144 HIS A CA 1
ATOM 1055 C C . HIS A 1 144 ? 13.111 4.875 -14.308 1.00 66.75 144 HIS A C 1
ATOM 1057 O O . HIS A 1 144 ? 12.062 4.290 -14.020 1.00 66.75 144 HIS A O 1
ATOM 1063 N N . TRP A 1 145 ? 14.024 4.364 -15.143 1.00 67.00 145 TRP A N 1
ATOM 1064 C CA . TRP A 1 145 ? 13.953 3.041 -15.754 1.00 67.00 145 TRP A CA 1
ATOM 1065 C C . TRP A 1 145 ? 14.472 1.919 -14.850 1.00 67.00 145 TRP A C 1
ATOM 1067 O O . TRP A 1 145 ? 14.244 0.740 -15.132 1.00 67.00 145 TRP A O 1
ATOM 1077 N N . SER A 1 146 ? 15.123 2.253 -13.728 1.00 72.69 146 SER A N 1
ATOM 1078 C CA . SER A 1 146 ? 15.566 1.238 -12.777 1.00 72.69 146 SER A CA 1
ATOM 1079 C C . SER A 1 146 ? 14.373 0.422 -12.285 1.00 72.69 146 SER A C 1
ATOM 1081 O O . SER A 1 146 ? 13.397 0.948 -11.736 1.00 72.69 146 SER A O 1
ATOM 1083 N N . LEU A 1 147 ? 14.446 -0.892 -12.470 1.00 76.00 147 LEU A N 1
ATOM 1084 C CA . LEU A 1 147 ? 13.406 -1.809 -12.021 1.00 76.00 147 LEU A CA 1
ATOM 1085 C C . LEU A 1 147 ? 13.482 -2.068 -10.506 1.00 76.00 147 LEU A C 1
ATOM 1087 O O . LEU A 1 147 ? 12.486 -2.451 -9.896 1.00 76.00 147 LEU A O 1
ATOM 1091 N N . THR A 1 148 ? 14.618 -1.756 -9.874 1.00 82.31 148 THR A N 1
ATOM 1092 C CA . THR A 1 148 ? 14.838 -1.915 -8.432 1.00 82.31 148 THR A CA 1
ATOM 1093 C C . THR A 1 148 ? 14.570 -0.616 -7.667 1.00 82.31 148 THR A C 1
ATOM 1095 O O . THR A 1 148 ? 14.574 0.488 -8.220 1.00 82.31 148 THR A O 1
ATOM 1098 N N . C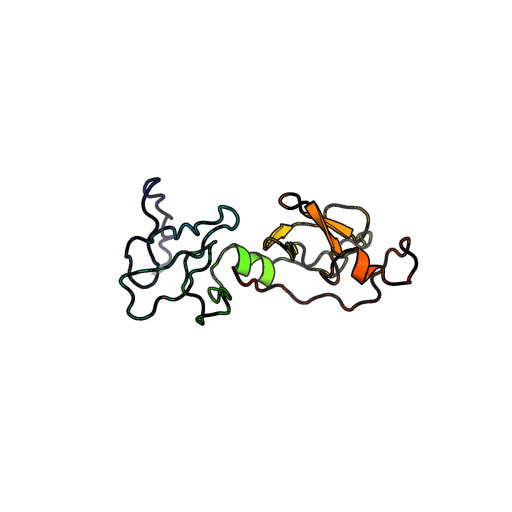YS A 1 149 ? 14.266 -0.726 -6.372 1.00 88.50 149 CYS A N 1
ATOM 1099 C CA . CYS A 1 149 ? 14.212 0.423 -5.468 1.00 88.50 149 CYS A CA 1
ATOM 1100 C C . CYS A 1 149 ? 15.509 0.475 -4.659 1.00 88.50 149 CYS A C 1
ATOM 1102 O O . CYS A 1 149 ? 15.892 -0.525 -4.064 1.00 88.50 149 CYS A O 1
ATOM 1104 N N . SER A 1 150 ? 16.161 1.637 -4.614 1.00 87.31 150 SER A N 1
ATOM 1105 C CA . SER A 1 150 ? 17.366 1.860 -3.802 1.00 87.31 150 SER A CA 1
ATOM 1106 C C . SER A 1 150 ? 17.072 2.006 -2.305 1.00 87.31 150 SER A C 1
ATOM 1108 O O . SER A 1 150 ? 17.984 1.959 -1.485 1.00 87.31 150 SER A O 1
ATOM 1110 N N . LYS A 1 151 ? 15.802 2.207 -1.938 1.00 88.81 151 LYS A N 1
ATOM 1111 C CA . LYS A 1 151 ? 15.359 2.371 -0.550 1.00 88.81 151 LYS A CA 1
ATOM 1112 C C . LYS A 1 151 ? 14.996 1.010 0.047 1.00 88.81 151 LYS A C 1
ATOM 1114 O O . LYS A 1 151 ? 14.533 0.137 -0.690 1.00 88.81 151 LYS A O 1
ATOM 1119 N N . PRO A 1 152 ? 15.145 0.831 1.372 1.00 91.06 152 PRO A N 1
ATOM 1120 C CA . PRO A 1 152 ? 14.752 -0.408 2.027 1.00 91.06 152 PRO A CA 1
ATOM 1121 C C . PRO A 1 152 ? 13.265 -0.701 1.807 1.00 91.06 152 PRO A C 1
ATOM 1123 O O . PRO A 1 152 ? 12.431 0.210 1.732 1.00 91.06 152 PRO A O 1
ATOM 1126 N N . THR A 1 153 ? 12.931 -1.989 1.739 1.00 93.00 153 THR A N 1
ATOM 1127 C CA . THR A 1 153 ? 11.541 -2.444 1.722 1.00 93.00 153 THR A CA 1
ATOM 1128 C C . THR A 1 153 ? 10.836 -1.949 2.975 1.00 93.00 153 THR A C 1
ATOM 1130 O O . THR A 1 153 ? 11.276 -2.201 4.096 1.00 93.00 153 THR A O 1
ATOM 1133 N N . ALA A 1 154 ? 9.725 -1.241 2.789 1.00 94.25 154 ALA A N 1
ATOM 1134 C CA . ALA A 1 154 ? 8.962 -0.719 3.904 1.00 94.25 154 ALA A CA 1
ATOM 1135 C C . ALA A 1 154 ? 8.347 -1.875 4.711 1.00 94.25 154 ALA A C 1
ATOM 1137 O O . ALA A 1 154 ? 7.865 -2.847 4.105 1.00 94.25 154 ALA A O 1
ATOM 1138 N N . PRO A 1 155 ? 8.300 -1.763 6.051 1.00 93.31 155 PRO A N 1
ATOM 1139 C CA . PRO A 1 155 ? 7.685 -2.772 6.901 1.00 93.31 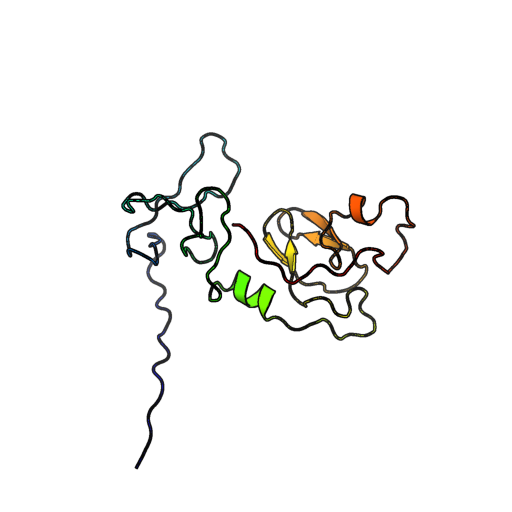155 PRO A CA 1
ATOM 1140 C C . PRO A 1 155 ? 6.186 -2.919 6.602 1.00 93.31 155 PRO A C 1
ATOM 1142 O O . PRO A 1 155 ? 5.588 -2.152 5.837 1.00 93.31 155 PRO A O 1
ATOM 1145 N N . ARG A 1 156 ? 5.561 -3.929 7.212 1.00 92.69 156 ARG A N 1
ATOM 1146 C CA . ARG A 1 156 ? 4.104 -4.101 7.155 1.00 92.69 156 ARG A CA 1
ATOM 1147 C C . ARG A 1 156 ? 3.414 -2.882 7.764 1.00 92.69 156 ARG A C 1
ATOM 1149 O O . ARG A 1 156 ? 3.803 -2.408 8.831 1.00 92.69 156 ARG A O 1
ATOM 1156 N N . GLN A 1 157 ? 2.410 -2.366 7.061 1.00 87.94 157 GLN A N 1
ATOM 1157 C CA . GLN A 1 157 ? 1.748 -1.121 7.435 1.00 87.94 157 GLN A CA 1
ATOM 1158 C C . GLN A 1 157 ? 0.766 -1.346 8.580 1.00 87.94 157 GLN A C 1
ATOM 1160 O O . GLN A 1 157 ? -0.006 -2.302 8.590 1.00 87.94 157 GLN A O 1
ATOM 1165 N N . ARG A 1 158 ? 0.765 -0.396 9.510 1.00 81.50 158 ARG A N 1
ATOM 1166 C CA . ARG A 1 158 ? -0.326 -0.152 10.449 1.00 81.50 158 ARG A CA 1
ATOM 1167 C C . ARG A 1 158 ? -0.793 1.264 10.168 1.00 81.50 158 ARG A C 1
ATOM 1169 O O . ARG A 1 158 ? 0.009 2.188 10.274 1.00 81.50 158 ARG A O 1
ATOM 1176 N N . PHE A 1 159 ? -2.031 1.424 9.719 1.00 65.19 159 PHE A N 1
ATOM 1177 C CA . PHE A 1 159 ? -2.543 2.751 9.399 1.00 65.19 159 PHE A CA 1
ATOM 1178 C C . PHE A 1 159 ? -3.140 3.433 10.613 1.00 65.19 159 PHE A C 1
ATOM 1180 O O . PHE A 1 159 ? -3.709 2.795 11.504 1.00 65.19 159 PHE A O 1
ATOM 1187 N N . GLN A 1 160 ? -3.006 4.753 10.586 1.00 48.03 160 GLN A N 1
ATOM 1188 C CA . GLN A 1 160 ? -3.840 5.664 11.338 1.00 48.03 160 GLN A CA 1
ATOM 1189 C C . GLN A 1 160 ? -5.033 6.002 10.441 1.00 48.03 160 GLN A C 1
ATOM 1191 O O . GLN A 1 160 ? -4.830 6.585 9.381 1.00 48.03 160 GLN A O 1
ATOM 1196 N N . THR A 1 161 ? -6.233 5.562 10.806 1.00 44.03 161 THR A N 1
ATOM 1197 C CA . THR A 1 161 ? -7.488 6.004 10.171 1.00 44.03 161 THR A CA 1
ATOM 1198 C C . THR A 1 161 ? -8.195 6.895 11.163 1.00 44.03 161 THR A C 1
ATOM 1200 O O . THR A 1 161 ? -8.572 6.325 12.216 1.00 44.03 161 THR A O 1
#